Protein AF-A0AAU5C5L7-F1 (afdb_monomer)

Secondary structure (DSSP, 8-state):
-EEEEETTEEEEEEES--TTSS-EEEE---SS-----------S-------HHHHHHHHHHHHHHHHHSPEEHHHHHHHHHHHH-TT--HHHHHHHHHHHHHHHHHTT-EEEEE-S-SSS-EEE-S--HHHHHHHHHHHHHHHTSPPPTTSS-EEE--

Solvent-accessible surface area (backbone atoms only — not comparable to full-atom values): 9572 Å² total; per-residue (Å²): 123,48,76,81,37,86,77,73,66,31,44,42,37,82,35,85,70,46,100,88,77,43,72,42,77,48,69,58,84,66,91,87,69,88,76,79,81,77,76,75,76,77,68,92,62,94,66,81,80,60,55,64,69,61,50,51,53,51,50,57,49,51,54,52,43,21,69,76,44,80,40,36,33,45,58,55,44,45,53,40,46,69,60,64,44,88,87,64,50,69,67,58,46,52,52,49,44,52,48,53,53,50,53,36,39,76,72,56,35,39,54,21,45,77,47,95,40,88,90,53,42,63,47,65,52,100,56,56,70,70,58,45,50,50,50,51,55,50,52,39,59,72,67,73,45,83,54,48,57,74,71,83,46,34,32,28,46,128

Structure (mmCIF, N/CA/C/O backbone):
data_AF-A0AAU5C5L7-F1
#
_entry.id   AF-A0AAU5C5L7-F1
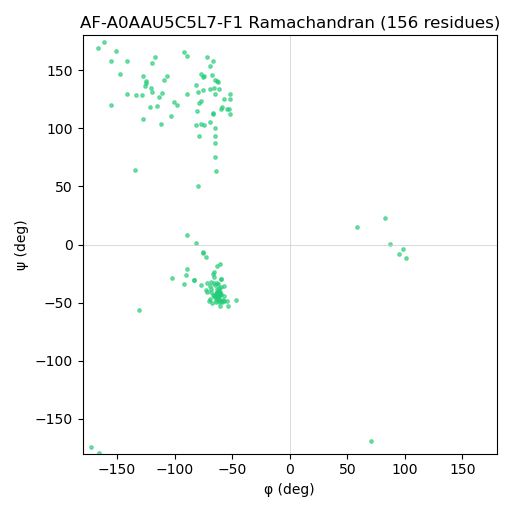#
loop_
_atom_site.group_PDB
_atom_site.id
_atom_site.type_symbol
_atom_site.label_atom_id
_atom_site.label_alt_id
_atom_site.label_comp_id
_atom_site.label_asym_id
_atom_site.label_entity_id
_atom_site.label_seq_id
_atom_site.pdbx_PDB_ins_code
_atom_site.Cartn_x
_atom_site.Cartn_y
_atom_site.Cartn_z
_atom_site.occupancy
_atom_site.B_iso_or_equiv
_atom_site.auth_seq_id
_atom_site.auth_comp_id
_atom_site.auth_asym_id
_atom_site.auth_atom_id
_atom_site.pdbx_PDB_model_num
ATOM 1 N N . MET A 1 1 ? -8.650 -16.675 33.491 1.00 56.38 1 MET A N 1
ATOM 2 C CA . MET A 1 1 ? -9.472 -16.291 34.657 1.00 56.38 1 MET A CA 1
ATOM 3 C C . MET A 1 1 ? -8.511 -16.004 35.789 1.00 56.38 1 MET A C 1
ATOM 5 O O . MET A 1 1 ? -7.666 -16.851 36.050 1.00 56.38 1 MET A O 1
ATOM 9 N N . TRP A 1 2 ? -8.595 -14.821 36.389 1.00 61.31 2 TRP A N 1
ATOM 10 C CA . TRP A 1 2 ? -7.741 -14.438 37.515 1.00 61.31 2 TRP A CA 1
ATOM 11 C C . TRP A 1 2 ? -8.567 -14.388 38.799 1.00 61.31 2 TRP A C 1
ATOM 13 O O . TRP A 1 2 ? -9.721 -13.953 38.770 1.00 61.31 2 TRP A O 1
ATOM 23 N N . GLN A 1 3 ? -7.979 -14.839 39.905 1.00 58.84 3 GLN A N 1
ATOM 24 C CA . GLN A 1 3 ? -8.556 -14.758 41.246 1.00 58.84 3 GLN A CA 1
ATOM 25 C C . GLN A 1 3 ? -7.902 -13.582 41.973 1.00 58.84 3 GLN A C 1
ATOM 27 O O . GLN A 1 3 ? -6.678 -13.510 42.033 1.00 58.84 3 GLN A O 1
ATOM 32 N N . LEU A 1 4 ? -8.715 -12.632 42.440 1.00 62.50 4 LEU A N 1
ATOM 33 C CA . LEU A 1 4 ? -8.229 -11.402 43.084 1.00 62.50 4 LEU A CA 1
ATOM 34 C C . LEU A 1 4 ? -8.340 -11.435 44.609 1.00 62.50 4 LEU A C 1
ATOM 36 O O . LEU A 1 4 ? -7.572 -10.760 45.284 1.00 62.50 4 LEU A O 1
ATOM 40 N N . SER A 1 5 ? -9.307 -12.180 45.140 1.00 53.81 5 SER A N 1
ATOM 41 C CA . SER A 1 5 ? -9.500 -12.358 46.577 1.00 53.81 5 SER A CA 1
ATOM 42 C C . SER A 1 5 ? -10.052 -13.749 46.851 1.00 53.81 5 SER A C 1
ATOM 44 O O . SER A 1 5 ? -10.834 -14.279 46.052 1.00 53.81 5 SER A O 1
ATOM 46 N N . ASP A 1 6 ? -9.654 -14.301 47.991 1.00 60.88 6 ASP A N 1
ATOM 47 C CA . ASP A 1 6 ? -10.145 -15.573 48.511 1.00 60.88 6 ASP A CA 1
ATOM 48 C C . ASP A 1 6 ? -11.386 -15.385 49.402 1.00 60.88 6 ASP A C 1
ATOM 50 O O . ASP A 1 6 ? -12.171 -16.324 49.528 1.00 60.88 6 ASP A O 1
ATOM 54 N N . ASP A 1 7 ? -11.614 -14.175 49.939 1.00 55.34 7 ASP A N 1
ATOM 55 C CA . ASP A 1 7 ? -12.803 -13.814 50.725 1.00 55.34 7 ASP A CA 1
ATOM 56 C C . ASP A 1 7 ? -13.106 -12.287 50.686 1.00 55.34 7 ASP A C 1
ATOM 58 O O . ASP A 1 7 ? -12.244 -11.487 51.061 1.00 55.34 7 ASP A O 1
ATOM 62 N N . PRO A 1 8 ? -14.285 -11.836 50.207 1.00 60.03 8 PRO A N 1
ATOM 63 C CA . PRO A 1 8 ? -15.238 -12.624 49.440 1.00 60.03 8 PRO A CA 1
ATOM 64 C C . PRO A 1 8 ? -14.613 -13.017 48.096 1.00 60.03 8 PRO A C 1
ATOM 66 O O . PRO A 1 8 ? -13.872 -12.246 47.476 1.00 60.03 8 PRO A O 1
ATOM 69 N N . LYS A 1 9 ? -14.886 -14.245 47.649 1.00 62.28 9 LYS A N 1
ATOM 70 C CA . LYS A 1 9 ? -14.257 -14.803 46.449 1.00 62.28 9 LYS A CA 1
ATOM 71 C C . LYS A 1 9 ? -14.559 -13.939 45.225 1.00 62.28 9 LYS A C 1
ATOM 73 O O . LYS A 1 9 ? -15.702 -13.858 44.782 1.00 62.28 9 LYS A O 1
ATOM 78 N N . ALA A 1 10 ? -13.514 -13.365 44.636 1.00 64.25 10 ALA A N 1
ATOM 79 C CA . ALA A 1 10 ? -13.627 -12.478 43.485 1.00 64.25 10 ALA A CA 1
ATOM 80 C C . ALA A 1 10 ? -12.862 -13.034 42.281 1.00 64.25 10 ALA A C 1
ATOM 82 O O . ALA A 1 10 ? -11.686 -13.401 42.377 1.00 64.25 10 ALA A O 1
ATOM 83 N N . THR A 1 11 ? -13.525 -13.063 41.124 1.00 62.59 11 THR A N 1
ATOM 84 C CA . THR A 1 11 ? -12.933 -13.522 39.860 1.00 62.59 11 THR A CA 1
ATOM 85 C C . THR A 1 11 ? -13.064 -12.461 38.782 1.00 62.59 11 THR A C 1
ATOM 87 O O . THR A 1 11 ? -14.098 -11.802 38.669 1.00 62.59 11 THR A O 1
ATOM 90 N N . VAL A 1 12 ? -12.010 -12.325 37.976 1.00 65.88 12 VAL A N 1
ATOM 91 C CA . VAL A 1 12 ? -11.978 -11.453 36.801 1.00 65.88 12 VAL A CA 1
ATOM 92 C C . VAL A 1 12 ? -11.864 -12.302 35.549 1.00 65.88 12 VAL A C 1
ATOM 94 O O . VAL A 1 12 ? -10.959 -13.140 35.413 1.00 65.88 12 VAL A O 1
ATOM 97 N N . THR A 1 13 ? -12.782 -12.061 34.616 1.00 63.12 13 THR A N 1
ATOM 98 C CA . THR A 1 13 ? -12.757 -12.689 33.296 1.00 63.12 13 THR A CA 1
ATOM 99 C C . THR A 1 13 ? -12.684 -11.619 32.223 1.00 63.12 13 THR A C 1
ATOM 101 O O . THR A 1 13 ? -13.587 -10.802 32.080 1.00 63.12 13 THR A O 1
ATOM 104 N N . TYR A 1 14 ? -11.606 -11.652 31.445 1.00 64.50 14 TYR A N 1
ATOM 105 C CA . TYR A 1 14 ? -11.535 -10.938 30.181 1.00 64.50 14 TYR A CA 1
ATOM 106 C C . TYR A 1 14 ? -12.276 -11.737 29.107 1.00 64.50 14 TYR A C 1
ATOM 108 O O . TYR A 1 14 ? -12.033 -12.940 28.959 1.00 64.50 14 TYR A O 1
ATOM 116 N N . ARG A 1 15 ? -13.152 -11.076 28.349 1.00 61.59 15 ARG A N 1
ATOM 117 C CA . ARG A 1 15 ? -13.805 -11.651 27.169 1.00 61.59 15 ARG A CA 1
ATOM 118 C C . ARG A 1 15 ? -13.634 -10.709 25.986 1.00 61.59 15 ARG A C 1
ATOM 120 O O . ARG A 1 15 ? -13.965 -9.527 26.071 1.00 61.59 15 ARG A O 1
ATOM 127 N N . SER A 1 16 ? -13.158 -11.257 24.871 1.00 52.03 16 SER A N 1
ATOM 128 C CA . SER A 1 16 ? -13.003 -10.545 23.596 1.00 52.03 16 SER A CA 1
ATOM 129 C C . SER A 1 16 ? -14.329 -10.325 22.858 1.00 52.03 16 SER A C 1
ATOM 131 O O . SER A 1 16 ? -14.358 -9.619 21.856 1.00 52.03 16 SER A O 1
ATOM 133 N N . PHE A 1 17 ? -15.432 -10.904 23.344 1.00 47.59 17 PHE A N 1
ATOM 134 C CA . PHE A 1 17 ? -16.756 -10.774 22.744 1.00 47.59 17 PHE A CA 1
ATOM 135 C C . PHE A 1 17 ? -17.843 -10.652 23.820 1.00 47.59 17 PHE A C 1
ATOM 137 O O . PHE A 1 17 ? -17.924 -11.483 24.729 1.00 47.59 17 PHE A O 1
ATOM 144 N N . SER A 1 18 ? -18.702 -9.637 23.698 1.00 57.44 18 SER A N 1
ATOM 145 C CA . SER A 1 18 ? -19.902 -9.458 24.520 1.00 57.44 18 SER A CA 1
ATOM 146 C C . SER A 1 18 ? -21.067 -8.921 23.682 1.00 57.44 18 SER A C 1
ATOM 148 O O . SER A 1 18 ? -20.870 -8.303 22.635 1.00 57.44 18 SER A O 1
ATOM 150 N N . LYS A 1 19 ? -22.305 -9.129 24.157 1.00 51.06 19 LYS A N 1
ATOM 151 C CA . LYS A 1 19 ? -23.523 -8.622 23.494 1.00 51.06 19 LYS A CA 1
ATOM 152 C C . LYS A 1 19 ? -23.566 -7.089 23.376 1.00 51.06 19 LYS A C 1
ATOM 154 O O . LYS A 1 19 ? -24.352 -6.588 22.584 1.00 51.06 19 LYS A O 1
ATOM 159 N N . SER A 1 20 ? -22.743 -6.354 24.131 1.00 56.19 20 SER A N 1
ATOM 160 C CA . SER A 1 20 ? -22.639 -4.890 24.059 1.00 56.19 20 SER A CA 1
ATOM 161 C C . SER A 1 20 ? -21.606 -4.391 23.039 1.00 56.19 20 SER A C 1
ATOM 163 O O . SER A 1 20 ? -21.333 -3.196 23.006 1.00 56.19 20 SER A O 1
ATOM 165 N N . GLY A 1 21 ? -21.038 -5.273 22.206 1.00 41.75 21 GLY A N 1
ATOM 166 C CA . GLY A 1 21 ? -20.257 -4.873 21.030 1.00 41.75 21 GLY A CA 1
ATOM 167 C C . GLY A 1 21 ? -18.795 -4.511 21.299 1.00 41.75 21 GLY A C 1
ATOM 168 O O . GLY A 1 21 ? -18.198 -3.795 20.503 1.00 41.75 21 GLY A O 1
ATOM 169 N N . GLY A 1 22 ? -18.197 -4.9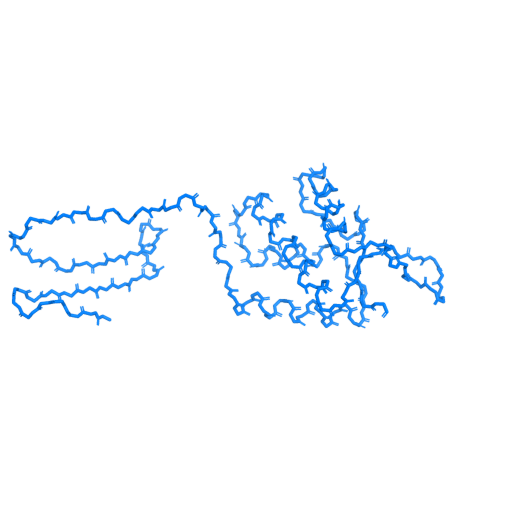98 22.390 1.00 55.50 22 GLY A N 1
ATOM 170 C CA . GLY A 1 22 ? -16.786 -4.740 22.669 1.00 55.50 22 GLY A CA 1
ATOM 171 C C . GLY A 1 22 ? -16.185 -5.625 23.755 1.00 55.50 22 GLY A C 1
ATOM 172 O O . GLY A 1 22 ? -16.883 -6.327 24.491 1.00 55.50 22 GLY A O 1
ATOM 173 N N . THR A 1 23 ? -14.861 -5.568 23.855 1.00 52.91 23 THR A N 1
ATOM 174 C CA . THR A 1 23 ? -14.082 -6.217 24.910 1.00 52.91 23 THR A CA 1
ATOM 175 C C . THR A 1 23 ? -14.627 -5.852 26.287 1.00 52.91 23 THR A C 1
ATOM 177 O O . THR A 1 23 ? -14.750 -4.674 26.619 1.00 52.91 23 THR A O 1
ATOM 180 N N . THR A 1 24 ? -14.951 -6.862 27.094 1.00 59.53 24 THR A N 1
ATOM 181 C CA . THR A 1 24 ? -15.562 -6.667 28.415 1.00 59.53 24 THR A CA 1
ATOM 182 C C . THR A 1 24 ? -14.734 -7.368 29.488 1.00 59.53 24 THR A C 1
ATOM 184 O O . THR A 1 24 ? -14.236 -8.479 29.286 1.00 59.53 24 THR A O 1
ATOM 187 N N . ILE A 1 25 ? -14.575 -6.700 30.631 1.00 63.78 25 ILE A N 1
ATOM 188 C CA . ILE A 1 25 ? -14.037 -7.290 31.855 1.00 63.78 25 ILE A CA 1
ATOM 18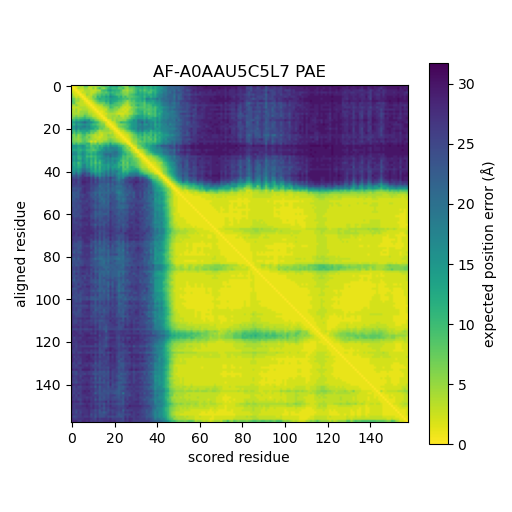9 C C . ILE A 1 25 ? -15.225 -7.546 32.778 1.00 63.78 25 ILE A C 1
ATOM 191 O O . ILE A 1 25 ? -15.835 -6.603 33.279 1.00 63.78 25 ILE A O 1
ATOM 195 N N . ASP A 1 26 ? -15.546 -8.820 32.982 1.00 63.22 26 ASP A N 1
ATOM 196 C CA . ASP A 1 26 ? -16.600 -9.247 33.897 1.00 63.22 26 ASP A CA 1
ATOM 197 C C . ASP A 1 26 ? -16.009 -9.455 35.298 1.00 63.22 26 ASP A C 1
ATOM 199 O O . ASP A 1 26 ? -15.016 -10.176 35.467 1.00 63.22 26 ASP A O 1
ATOM 203 N N . TYR A 1 27 ? -16.647 -8.845 36.297 1.00 64.62 27 TYR A N 1
ATOM 204 C CA . TYR A 1 27 ? -16.377 -9.056 37.717 1.00 64.62 27 TYR A CA 1
ATOM 205 C C . TYR A 1 27 ? -17.613 -9.688 38.355 1.00 64.62 27 TYR A C 1
ATOM 207 O O . TYR A 1 27 ? -18.698 -9.107 38.318 1.00 64.62 27 TYR A O 1
ATOM 215 N N . ASN A 1 28 ? -17.467 -10.891 38.910 1.00 61.97 28 ASN A N 1
ATOM 216 C CA . ASN A 1 28 ? -18.583 -11.565 39.569 1.00 61.97 28 ASN A CA 1
ATOM 217 C C . ASN A 1 28 ? -18.822 -10.952 40.954 1.00 61.97 28 ASN A C 1
ATOM 219 O O . ASN A 1 28 ? -17.907 -10.897 41.774 1.00 61.97 28 ASN A O 1
ATOM 223 N N . GLY A 1 29 ? -20.056 -10.480 41.153 1.00 53.62 29 GLY A N 1
ATOM 224 C CA . GLY A 1 29 ? -20.509 -9.676 42.280 1.00 53.62 29 GLY A CA 1
ATOM 225 C C . GLY A 1 29 ? -20.191 -10.260 43.650 1.00 53.62 29 GLY A C 1
ATOM 226 O O . GLY A 1 29 ? -20.521 -11.401 43.963 1.00 53.62 29 GLY A O 1
ATOM 227 N N . VAL A 1 30 ? -19.597 -9.406 44.471 1.00 52.81 30 VAL A N 1
ATOM 228 C CA . VAL A 1 30 ? -19.550 -9.537 45.921 1.00 52.81 30 VAL A CA 1
ATOM 229 C C . VAL A 1 30 ? -20.434 -8.422 46.478 1.00 52.81 30 VAL A C 1
ATOM 231 O O . VAL A 1 30 ? -20.339 -7.284 46.021 1.00 52.81 30 VAL A O 1
ATOM 234 N N . ASP A 1 31 ? -21.351 -8.756 47.384 1.00 52.78 31 ASP A N 1
ATOM 235 C CA . ASP A 1 31 ? -22.234 -7.774 48.021 1.00 52.78 31 ASP A CA 1
ATOM 236 C C . ASP A 1 31 ? -21.416 -6.878 48.965 1.00 52.78 31 ASP A C 1
ATOM 238 O O . ASP A 1 31 ? -20.613 -7.372 49.757 1.00 52.78 31 ASP A O 1
ATOM 242 N N . GLY A 1 32 ? -21.622 -5.559 48.899 1.00 58.19 32 GLY A N 1
ATOM 243 C CA . GLY A 1 32 ? -21.112 -4.613 49.900 1.00 58.19 32 GLY A CA 1
ATOM 244 C C . GLY A 1 32 ? -19.843 -3.780 49.623 1.00 58.19 32 GLY A C 1
ATOM 245 O O . GLY A 1 32 ? -19.638 -2.840 50.392 1.00 58.19 32 GLY A O 1
ATOM 246 N N . PRO A 1 33 ? -18.992 -3.997 48.598 1.00 56.91 33 PRO A N 1
ATOM 247 C CA . PRO A 1 33 ? -17.905 -3.062 48.329 1.00 56.91 33 PRO A CA 1
ATOM 248 C C . PRO A 1 33 ? -18.388 -1.844 47.538 1.00 56.91 33 PRO A C 1
ATOM 250 O O . PRO A 1 33 ? -19.112 -1.966 46.548 1.00 56.91 33 PRO A O 1
ATOM 253 N N . ASP A 1 34 ? -17.919 -0.664 47.947 1.00 51.00 34 ASP A N 1
ATOM 254 C CA . ASP A 1 34 ? -18.055 0.581 47.192 1.00 51.00 34 ASP A CA 1
ATOM 255 C C . ASP A 1 34 ? -17.256 0.461 45.882 1.00 51.00 34 ASP A C 1
ATOM 257 O O . ASP A 1 34 ? -16.031 0.626 45.830 1.00 51.00 34 ASP A O 1
ATOM 261 N N . MET A 1 35 ? -17.940 0.040 44.817 1.00 52.12 35 MET A N 1
ATOM 262 C CA . MET A 1 35 ? -17.311 -0.215 43.529 1.00 52.12 35 MET A CA 1
ATOM 263 C C . 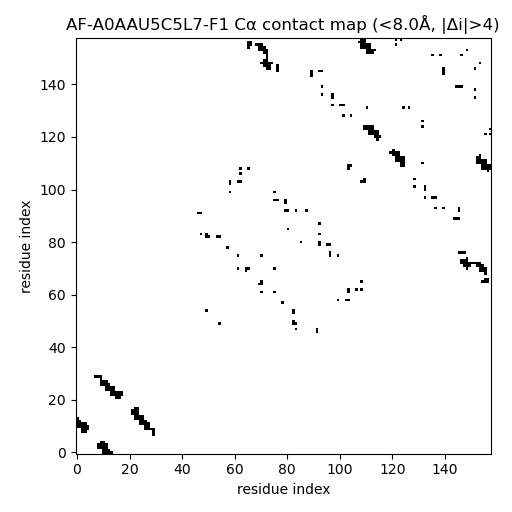MET A 1 35 ? -16.979 1.106 42.843 1.00 52.12 35 MET A C 1
ATOM 265 O O . MET A 1 35 ? -17.819 1.730 42.190 1.00 52.12 35 MET A O 1
ATOM 269 N N . LYS A 1 36 ? -15.702 1.488 42.876 1.00 44.34 36 LYS A N 1
ATOM 270 C CA . LYS A 1 36 ? -15.206 2.523 41.972 1.00 44.34 36 LYS A CA 1
ATOM 271 C C . LYS A 1 36 ? -15.203 1.970 40.550 1.00 44.34 36 LYS A C 1
ATOM 273 O O . LYS A 1 36 ? -14.344 1.174 40.175 1.00 44.34 36 LYS A O 1
ATOM 278 N N . ARG A 1 37 ? -16.165 2.409 39.737 1.00 48.31 37 ARG A N 1
ATOM 279 C CA . ARG A 1 37 ? -16.175 2.140 38.297 1.00 48.31 37 ARG A CA 1
ATOM 280 C C . ARG A 1 37 ? -14.971 2.839 37.672 1.00 48.31 37 ARG A C 1
ATOM 282 O O . ARG A 1 37 ? -14.988 4.047 37.447 1.00 48.31 37 ARG A O 1
ATOM 289 N N . ILE A 1 38 ? -13.909 2.084 37.418 1.00 47.66 38 ILE A N 1
ATOM 290 C CA . ILE A 1 38 ? -12.773 2.579 36.648 1.00 47.66 38 ILE A CA 1
ATOM 291 C C . ILE A 1 38 ? -13.207 2.546 35.188 1.00 47.66 38 ILE A C 1
ATOM 293 O O . ILE A 1 38 ? -13.313 1.485 34.576 1.00 47.66 38 ILE A O 1
ATOM 297 N N . HIS A 1 39 ? -13.523 3.717 34.643 1.00 41.34 39 HIS A N 1
ATOM 298 C CA . HIS A 1 39 ? -13.655 3.867 33.205 1.00 41.34 39 HIS A CA 1
ATOM 299 C C . HIS A 1 39 ? -12.258 3.661 32.624 1.00 41.34 39 HIS A C 1
ATOM 301 O O . HIS A 1 39 ? -11.365 4.459 32.901 1.00 41.34 39 HIS A O 1
ATOM 307 N N . ILE A 1 40 ? -12.045 2.577 31.877 1.00 47.09 40 ILE A N 1
ATOM 308 C CA . ILE A 1 40 ? -10.868 2.508 31.015 1.00 47.09 40 ILE A CA 1
ATOM 309 C C . ILE A 1 40 ? -11.118 3.584 29.964 1.00 47.09 40 ILE A C 1
ATOM 311 O O . ILE A 1 40 ? -12.095 3.439 29.225 1.00 47.09 40 ILE A O 1
ATOM 315 N N . PRO A 1 41 ? -10.333 4.680 29.925 1.00 41.91 41 PRO A N 1
ATOM 316 C CA . PRO A 1 41 ? -10.467 5.629 28.843 1.00 41.91 41 PRO A CA 1
ATOM 317 C C . PRO A 1 41 ? -10.310 4.831 27.557 1.00 41.91 41 PRO A C 1
ATOM 319 O O . PRO A 1 41 ? -9.262 4.231 27.307 1.00 41.91 41 PRO A O 1
ATOM 322 N N . GLN A 1 42 ? -11.375 4.792 26.758 1.00 45.16 42 GLN A N 1
ATOM 323 C CA . GLN A 1 42 ? -11.213 4.535 25.342 1.00 45.16 42 GLN A CA 1
ATOM 324 C C . GLN A 1 42 ? -10.427 5.739 24.845 1.00 45.16 42 GLN A C 1
ATOM 326 O O . GLN A 1 42 ? -10.997 6.785 24.543 1.00 45.16 42 GLN A O 1
ATOM 331 N N . HIS A 1 43 ? -9.098 5.650 24.922 1.00 40.91 43 HIS A N 1
ATOM 332 C CA . HIS A 1 43 ? -8.238 6.625 24.286 1.00 40.91 43 HIS A CA 1
ATOM 333 C C . HIS A 1 43 ? -8.695 6.674 22.836 1.00 40.91 43 HIS A C 1
ATOM 335 O O . HIS A 1 43 ? -8.709 5.650 22.156 1.00 40.91 43 HIS A O 1
ATOM 341 N N . GLY A 1 44 ? -9.186 7.849 22.446 1.00 39.97 44 GLY A N 1
ATOM 342 C CA . GLY A 1 44 ? -9.764 8.139 21.148 1.00 39.97 44 GLY A CA 1
ATOM 343 C C . GLY A 1 44 ? -8.732 8.016 20.041 1.00 39.97 44 GLY A C 1
ATOM 344 O O . GLY A 1 44 ? -8.280 9.010 19.491 1.00 39.97 44 GLY A O 1
ATOM 345 N N . GLU A 1 45 ? -8.409 6.781 19.698 1.00 42.25 45 GLU A N 1
ATOM 346 C CA . GLU A 1 45 ? -7.953 6.379 18.389 1.00 42.25 45 GLU A CA 1
ATOM 347 C C . GLU A 1 45 ? -8.870 5.225 17.996 1.00 42.25 45 GLU A C 1
ATOM 349 O O . GLU A 1 45 ? -8.780 4.128 18.546 1.00 42.25 45 GLU A O 1
ATOM 354 N N . ASN A 1 46 ? -9.769 5.468 17.043 1.00 44.19 46 ASN A N 1
ATOM 355 C CA . ASN A 1 46 ? -10.411 4.418 16.254 1.00 44.19 46 ASN A CA 1
ATOM 356 C C . ASN A 1 46 ? -9.312 3.708 15.430 1.00 44.19 46 ASN A C 1
ATOM 358 O O . ASN A 1 46 ? -9.244 3.807 14.210 1.00 44.19 46 ASN A O 1
ATOM 362 N N . ARG A 1 47 ? -8.348 3.063 16.092 1.00 50.88 47 ARG A N 1
ATOM 363 C CA . ARG A 1 47 ? -7.371 2.218 15.421 1.00 50.88 47 ARG A CA 1
ATOM 364 C C . ARG A 1 47 ? -8.052 0.893 15.201 1.00 50.88 47 ARG A C 1
ATOM 366 O O . ARG A 1 47 ? -8.173 0.093 16.127 1.00 50.88 47 ARG A O 1
ATOM 373 N N . VAL A 1 48 ? -8.475 0.659 13.963 1.00 59.84 48 VAL A N 1
ATOM 374 C CA . VAL A 1 48 ? -8.770 -0.695 13.507 1.00 59.84 48 VAL A CA 1
ATOM 375 C C . VAL A 1 48 ? -7.548 -1.553 13.828 1.00 59.84 48 VAL A C 1
ATOM 377 O O . VAL A 1 48 ? -6.453 -1.342 13.300 1.00 59.84 48 VAL A O 1
ATOM 380 N N . VAL A 1 49 ? -7.716 -2.489 14.761 1.00 66.62 49 VAL A N 1
ATOM 381 C CA . VAL A 1 49 ? -6.667 -3.441 15.115 1.00 66.62 49 VAL A CA 1
ATOM 382 C C . VAL A 1 49 ? -6.668 -4.509 14.035 1.00 66.62 49 VAL A C 1
ATOM 384 O O . VAL A 1 49 ? -7.434 -5.468 14.089 1.00 66.62 49 VAL A O 1
ATOM 387 N N . VAL A 1 50 ? -5.823 -4.318 13.024 1.00 83.31 50 VAL A N 1
ATOM 388 C CA . VAL A 1 50 ? -5.599 -5.334 11.994 1.00 83.31 50 VAL A CA 1
ATOM 389 C C . VAL A 1 50 ? -4.953 -6.553 12.652 1.00 83.31 50 VAL A C 1
ATOM 391 O O . VAL A 1 50 ? -3.955 -6.425 13.372 1.00 83.31 50 VAL A O 1
ATOM 394 N N . ASN A 1 51 ? -5.513 -7.737 12.401 1.00 90.50 51 ASN A N 1
ATOM 395 C CA . ASN A 1 51 ? -4.914 -8.997 12.829 1.00 90.50 51 ASN A CA 1
ATOM 396 C C . ASN A 1 51 ? -3.507 -9.119 12.216 1.00 90.50 51 ASN A C 1
ATOM 398 O O . ASN A 1 51 ? -3.361 -9.124 10.997 1.00 90.50 51 ASN A O 1
ATOM 4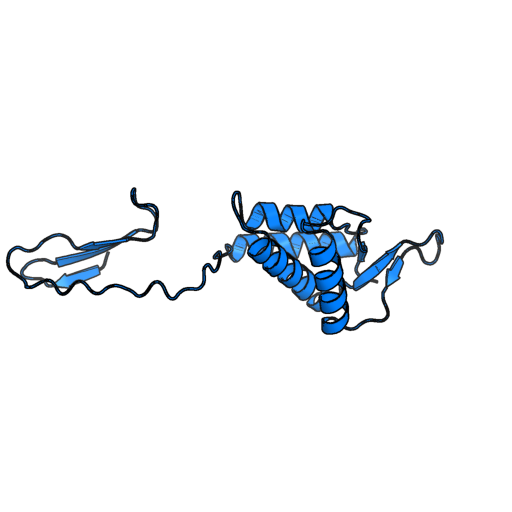02 N N . GLN A 1 52 ? -2.474 -9.198 13.061 1.00 91.06 52 GLN A N 1
ATOM 403 C CA . GLN A 1 52 ? -1.081 -9.169 12.606 1.00 91.06 52 GLN A CA 1
ATOM 404 C C . GLN A 1 52 ? -0.673 -10.421 11.822 1.00 91.06 52 GLN A C 1
ATOM 406 O O . GLN A 1 52 ? 0.131 -10.310 10.901 1.00 91.06 52 GLN A O 1
ATOM 411 N N . ASP A 1 53 ? -1.233 -11.591 12.136 1.00 93.88 53 ASP A N 1
ATOM 412 C CA . ASP A 1 53 ? -0.934 -12.816 11.388 1.00 93.88 53 ASP A CA 1
ATOM 413 C C . ASP A 1 53 ? -1.581 -12.782 10.001 1.00 93.88 53 ASP A C 1
ATOM 415 O O . ASP A 1 53 ? -0.932 -13.123 9.013 1.00 93.88 53 ASP A O 1
ATOM 419 N N . ALA A 1 54 ? -2.826 -12.297 9.916 1.00 92.88 54 ALA A N 1
ATOM 420 C CA . ALA A 1 54 ? -3.493 -12.073 8.634 1.00 92.88 54 ALA A CA 1
ATOM 421 C C . ALA A 1 54 ? -2.738 -11.029 7.801 1.00 92.88 54 ALA A C 1
ATOM 423 O O . ALA A 1 54 ? -2.456 -11.263 6.632 1.00 92.88 54 ALA A O 1
ATOM 424 N N . TYR A 1 55 ? -2.330 -9.918 8.422 1.00 96.44 55 TYR A N 1
ATOM 425 C CA . TYR A 1 55 ? -1.533 -8.882 7.769 1.00 96.44 55 TYR A CA 1
ATOM 426 C C . TYR A 1 55 ? -0.222 -9.428 7.200 1.00 96.44 55 TYR A C 1
ATOM 428 O O . TYR A 1 55 ? 0.095 -9.177 6.042 1.00 96.44 55 TYR A O 1
ATOM 436 N N . ARG A 1 56 ? 0.532 -10.195 7.999 1.00 96.50 56 ARG A N 1
ATOM 437 C CA . ARG A 1 56 ? 1.794 -10.795 7.554 1.00 96.50 56 ARG A CA 1
ATOM 438 C C . ARG A 1 56 ? 1.570 -11.748 6.381 1.00 96.50 56 ARG A C 1
ATOM 440 O O . ARG A 1 56 ? 2.310 -11.672 5.410 1.00 96.50 56 ARG A O 1
ATOM 447 N N . SER A 1 57 ? 0.539 -12.592 6.447 1.00 97.00 57 SER A N 1
ATOM 448 C CA . SER A 1 57 ? 0.198 -13.514 5.357 1.00 97.00 57 SER A CA 1
ATOM 449 C C . SER A 1 57 ? -0.173 -12.778 4.065 1.00 97.00 57 SER A C 1
ATOM 451 O O . SER A 1 57 ? 0.238 -13.200 2.986 1.00 97.00 57 SER A O 1
ATOM 453 N N . GLU A 1 58 ? -0.937 -11.688 4.162 1.00 97.69 58 GLU A N 1
ATOM 454 C CA . GLU A 1 58 ? -1.287 -10.846 3.010 1.00 97.69 58 GLU A CA 1
ATOM 455 C C . GLU A 1 58 ? -0.047 -10.166 2.424 1.00 97.69 58 GLU A C 1
ATOM 457 O O . GLU A 1 58 ? 0.164 -10.205 1.215 1.00 97.69 58 GLU A O 1
ATOM 462 N N . LEU A 1 59 ? 0.825 -9.608 3.268 1.00 98.00 59 LEU A N 1
ATOM 463 C CA . LEU A 1 59 ? 2.066 -8.986 2.811 1.00 98.00 59 LEU A CA 1
ATOM 464 C C . LEU A 1 59 ? 2.993 -10.006 2.130 1.00 98.00 59 LEU A C 1
ATOM 466 O O . LEU A 1 59 ? 3.525 -9.728 1.062 1.00 98.00 59 LEU A O 1
ATOM 470 N N . GLU A 1 60 ? 3.146 -11.208 2.690 1.00 97.88 60 GLU A N 1
ATOM 471 C CA . GLU A 1 60 ? 3.920 -12.297 2.077 1.00 97.88 60 GLU A CA 1
ATOM 472 C C . GLU A 1 60 ? 3.337 -12.761 0.735 1.00 97.88 60 GLU A C 1
ATOM 474 O O . GLU A 1 60 ? 4.076 -13.189 -0.155 1.00 97.88 60 GLU A O 1
ATOM 479 N N . TYR A 1 61 ? 2.012 -12.729 0.585 1.00 97.81 61 TYR A N 1
ATOM 480 C CA . TYR A 1 61 ? 1.353 -13.005 -0.687 1.00 97.81 61 TYR A CA 1
ATOM 481 C C . TYR A 1 61 ? 1.654 -11.910 -1.716 1.00 97.81 61 TYR A C 1
ATOM 483 O O . TYR A 1 61 ? 2.118 -12.227 -2.811 1.00 97.81 61 TYR A O 1
ATOM 491 N N . LEU A 1 62 ? 1.462 -10.641 -1.351 1.00 98.25 62 LEU A N 1
ATOM 492 C CA . LEU A 1 62 ? 1.695 -9.502 -2.240 1.00 98.25 62 LEU A CA 1
ATOM 493 C C . LEU A 1 62 ? 3.165 -9.393 -2.658 1.00 98.25 62 LEU A C 1
ATOM 495 O O . LEU A 1 62 ? 3.445 -9.201 -3.834 1.00 98.25 62 LEU A O 1
ATOM 499 N N . THR A 1 63 ? 4.116 -9.584 -1.741 1.00 97.69 63 THR A N 1
ATOM 500 C CA . THR A 1 63 ? 5.545 -9.572 -2.085 1.00 97.69 63 THR A CA 1
ATOM 501 C C . THR A 1 63 ? 5.881 -10.658 -3.104 1.00 97.69 63 THR A C 1
ATOM 503 O O . THR A 1 63 ? 6.596 -10.388 -4.063 1.00 97.69 63 THR A O 1
ATOM 506 N N . ARG A 1 64 ? 5.341 -11.877 -2.944 1.00 97.62 64 ARG A N 1
ATOM 507 C CA . ARG A 1 64 ? 5.541 -12.954 -3.929 1.00 97.62 64 ARG A CA 1
ATOM 508 C C . ARG A 1 64 ? 4.910 -12.623 -5.275 1.00 97.62 64 ARG A C 1
ATOM 510 O O . ARG A 1 64 ? 5.574 -12.798 -6.285 1.00 97.62 64 ARG A O 1
ATOM 517 N N . TYR A 1 65 ? 3.688 -12.088 -5.285 1.00 97.75 65 TYR A N 1
ATOM 518 C CA . TYR A 1 65 ? 3.050 -11.633 -6.522 1.00 97.75 65 TYR A CA 1
ATOM 519 C C . TYR A 1 65 ? 3.964 -10.628 -7.239 1.00 97.75 65 TYR A C 1
ATOM 521 O O . TYR A 1 65 ? 4.279 -10.836 -8.401 1.00 97.75 65 TYR A O 1
ATOM 529 N N . ALA A 1 66 ? 4.495 -9.621 -6.541 1.00 97.06 66 ALA A N 1
ATOM 530 C CA . ALA A 1 66 ? 5.322 -8.572 -7.147 1.00 97.06 66 ALA A CA 1
ATOM 531 C C . ALA A 1 66 ? 6.637 -9.078 -7.771 1.00 97.06 66 ALA A C 1
ATOM 533 O O . ALA A 1 66 ? 7.247 -8.351 -8.555 1.00 97.06 66 ALA A O 1
ATOM 534 N N . HIS A 1 67 ? 7.097 -10.275 -7.395 1.00 95.81 67 HIS A N 1
ATOM 535 C CA . HIS A 1 67 ? 8.230 -10.944 -8.035 1.00 95.81 67 HIS A CA 1
ATOM 536 C C . HIS A 1 67 ? 7.835 -11.701 -9.306 1.00 95.81 67 HIS A C 1
ATOM 538 O O . HIS A 1 67 ? 8.660 -11.835 -10.207 1.00 95.81 67 HIS A O 1
ATOM 544 N N . ASP A 1 68 ? 6.606 -12.212 -9.360 1.00 94.19 68 ASP A N 1
ATOM 545 C CA . ASP A 1 68 ? 6.127 -13.063 -10.447 1.00 94.19 68 ASP A CA 1
ATOM 546 C C . ASP A 1 68 ? 5.445 -12.252 -11.564 1.00 94.19 68 ASP A C 1
ATOM 548 O O . ASP A 1 68 ? 5.535 -12.631 -12.732 1.00 94.19 68 ASP A O 1
ATOM 552 N N . ASP A 1 69 ? 4.754 -11.156 -11.225 1.00 93.62 69 ASP A N 1
ATOM 553 C CA . ASP A 1 69 ? 3.934 -10.363 -12.151 1.00 93.62 69 ASP A CA 1
ATOM 554 C C . ASP A 1 69 ? 3.643 -8.942 -11.604 1.00 93.62 69 ASP A C 1
ATOM 556 O O . ASP A 1 69 ? 3.993 -8.594 -10.470 1.00 93.62 69 ASP A O 1
ATOM 560 N N . TRP A 1 70 ? 3.004 -8.090 -12.409 1.00 94.00 70 TRP A N 1
ATOM 561 C CA . TRP A 1 70 ? 2.611 -6.736 -12.021 1.00 94.00 70 TRP A CA 1
ATOM 562 C C . TRP A 1 70 ? 1.395 -6.740 -11.105 1.00 94.00 70 TRP A C 1
ATOM 564 O O . TRP A 1 70 ? 0.349 -7.323 -11.401 1.00 94.00 70 TRP A O 1
ATOM 574 N N . ILE A 1 71 ? 1.488 -5.980 -10.021 1.00 97.31 71 ILE A N 1
ATOM 575 C CA . ILE A 1 71 ? 0.366 -5.754 -9.120 1.00 97.31 71 ILE A CA 1
ATOM 576 C C . ILE A 1 71 ? -0.290 -4.425 -9.474 1.00 97.31 71 ILE A C 1
ATOM 578 O O . ILE A 1 71 ? 0.326 -3.364 -9.379 1.00 97.31 71 ILE A O 1
ATOM 582 N N . GLY A 1 72 ? -1.568 -4.484 -9.836 1.00 96.50 72 GLY A N 1
ATOM 583 C CA . GLY A 1 72 ? -2.429 -3.308 -9.908 1.00 96.50 72 GLY A CA 1
ATOM 584 C C . GLY A 1 72 ? -3.129 -3.029 -8.576 1.00 96.50 72 GLY A C 1
ATOM 585 O O . GLY A 1 72 ? -3.246 -3.899 -7.706 1.00 96.50 72 GLY A O 1
ATOM 586 N N . PHE A 1 73 ? -3.640 -1.810 -8.411 1.00 96.88 73 PHE A N 1
ATOM 587 C CA . PHE A 1 73 ? -4.283 -1.389 -7.168 1.00 96.88 73 PHE A CA 1
ATOM 588 C C . PHE A 1 73 ? -5.499 -2.223 -6.759 1.00 96.88 73 PHE A C 1
ATOM 590 O O . PHE A 1 73 ? -5.689 -2.387 -5.559 1.00 96.88 73 PHE A O 1
ATOM 597 N N . SER A 1 74 ? -6.275 -2.820 -7.675 1.00 96.25 74 SER A N 1
ATOM 598 C CA . SER A 1 74 ? -7.426 -3.648 -7.270 1.00 96.25 74 SER A CA 1
ATOM 599 C C . SER A 1 74 ? -7.011 -4.835 -6.383 1.00 96.25 74 SER A C 1
ATOM 601 O O . SER A 1 74 ? -7.775 -5.239 -5.507 1.00 96.25 74 SER A O 1
ATOM 603 N N . VAL A 1 75 ? -5.789 -5.363 -6.544 1.00 97.50 75 VAL A N 1
ATOM 604 C CA . VAL A 1 75 ? -5.246 -6.431 -5.685 1.00 97.50 75 VAL A CA 1
ATOM 605 C C . VAL A 1 75 ? -4.941 -5.890 -4.285 1.00 97.50 75 VAL A C 1
ATOM 607 O O . VAL A 1 75 ? -5.396 -6.451 -3.289 1.00 97.50 75 VAL A O 1
ATOM 610 N N . VAL A 1 76 ? -4.238 -4.757 -4.199 1.00 97.50 76 VAL A N 1
ATOM 611 C CA . VAL A 1 76 ? -3.875 -4.127 -2.916 1.00 97.50 76 VAL A CA 1
ATOM 612 C C . VAL A 1 76 ? -5.123 -3.636 -2.172 1.00 97.50 76 VAL A C 1
ATOM 614 O O . VAL A 1 76 ? -5.279 -3.887 -0.976 1.00 97.50 76 VAL A O 1
ATOM 617 N N . SER A 1 77 ? -6.051 -2.989 -2.880 1.00 95.88 77 SER A N 1
ATOM 618 C CA . SER A 1 77 ? -7.358 -2.559 -2.374 1.00 95.88 77 SER A CA 1
ATOM 619 C C . SER A 1 77 ? -8.191 -3.752 -1.891 1.00 95.88 77 SER A C 1
ATOM 621 O O . SER A 1 77 ? -8.855 -3.664 -0.855 1.00 95.88 77 SER A O 1
ATOM 623 N N . GLY A 1 78 ? -8.099 -4.897 -2.577 1.00 95.88 78 GLY A N 1
ATOM 624 C CA . GLY A 1 78 ? -8.678 -6.167 -2.139 1.00 95.88 78 GLY A CA 1
ATOM 625 C C . GLY A 1 78 ? -8.129 -6.637 -0.788 1.00 95.88 78 GLY A C 1
ATOM 626 O O . GLY A 1 78 ? -8.916 -6.931 0.118 1.00 95.88 78 GLY A O 1
ATOM 627 N N . SER A 1 79 ? -6.804 -6.630 -0.605 1.00 96.94 79 SER A N 1
ATOM 628 C CA . SER A 1 79 ? -6.171 -6.958 0.684 1.00 96.94 79 SER A CA 1
ATOM 629 C C . SER A 1 79 ? -6.588 -5.983 1.792 1.00 96.94 79 SER A C 1
ATOM 631 O O . SER A 1 79 ? -6.907 -6.416 2.900 1.00 96.94 79 SER A O 1
ATOM 633 N N . VAL A 1 80 ? -6.683 -4.678 1.504 1.00 96.94 80 VAL A N 1
ATOM 634 C CA . VAL A 1 80 ? -7.203 -3.680 2.462 1.00 96.94 80 VAL A CA 1
ATOM 635 C C . VAL A 1 80 ? -8.630 -4.028 2.899 1.00 96.94 80 VAL A C 1
ATOM 637 O O . VAL A 1 80 ? -8.919 -4.051 4.099 1.00 96.94 80 VAL A O 1
ATOM 640 N N . GLY A 1 81 ? -9.514 -4.338 1.947 1.00 93.69 81 GLY A N 1
ATOM 641 C CA . GLY A 1 81 ? -10.898 -4.724 2.229 1.00 93.69 81 GLY A CA 1
ATOM 642 C C . GLY A 1 81 ? -11.010 -6.020 3.040 1.00 93.69 81 GLY A C 1
ATOM 643 O O . GLY A 1 81 ? -11.809 -6.091 3.977 1.00 93.69 81 GLY A O 1
ATOM 644 N N . SER A 1 82 ? -10.179 -7.018 2.726 1.00 93.94 82 SER A N 1
ATOM 645 C CA . SER A 1 82 ? -10.095 -8.290 3.458 1.00 93.94 82 SER A CA 1
ATOM 646 C C . SER A 1 82 ? -9.667 -8.085 4.917 1.00 93.94 82 SER A C 1
ATOM 648 O O . SER A 1 82 ? -10.271 -8.641 5.837 1.00 93.94 82 SER A O 1
ATOM 650 N N . LEU A 1 83 ? -8.666 -7.230 5.143 1.00 94.69 83 LEU A N 1
ATOM 651 C CA . LEU A 1 83 ? -8.062 -7.003 6.457 1.00 94.69 83 LEU A CA 1
ATOM 652 C C . LEU A 1 83 ? -8.899 -6.113 7.385 1.00 94.69 83 LEU A C 1
ATOM 654 O O . LEU A 1 83 ? -8.881 -6.324 8.600 1.00 94.69 83 LEU A O 1
ATOM 658 N N . LEU A 1 84 ? -9.602 -5.112 6.848 1.00 92.44 84 LEU A N 1
ATOM 659 C CA . LEU A 1 84 ? -10.425 -4.196 7.651 1.00 92.44 84 LEU A CA 1
ATOM 660 C C . LEU A 1 84 ? -11.870 -4.680 7.818 1.00 92.44 84 LEU A C 1
ATOM 662 O O . LEU A 1 84 ? -12.529 -4.327 8.797 1.00 92.44 84 LEU A O 1
ATOM 666 N N . GLY A 1 85 ? -12.372 -5.481 6.876 1.00 86.00 85 GLY A N 1
ATOM 667 C CA . GLY A 1 85 ? -13.772 -5.880 6.836 1.00 86.00 85 GLY A CA 1
ATOM 668 C C . GLY A 1 85 ? -14.718 -4.736 6.449 1.00 86.00 85 GLY A C 1
ATOM 669 O O . GLY A 1 85 ? -14.323 -3.670 5.974 1.00 86.00 85 GLY A O 1
ATOM 670 N N . ARG A 1 86 ? -16.025 -4.973 6.612 1.00 85.31 86 ARG A N 1
ATOM 671 C CA . ARG A 1 86 ? -17.066 -4.012 6.211 1.00 85.31 86 ARG A CA 1
ATOM 672 C C . ARG A 1 86 ? -17.142 -2.827 7.174 1.00 85.31 86 ARG A C 1
ATOM 674 O O . ARG A 1 86 ? -17.042 -3.002 8.382 1.00 85.31 86 ARG A O 1
ATOM 681 N N . GLY A 1 87 ? -17.444 -1.647 6.634 1.00 86.06 87 GLY A N 1
ATOM 682 C CA . GLY A 1 87 ? -17.734 -0.443 7.423 1.00 86.06 87 GLY A CA 1
ATOM 683 C C . GLY A 1 87 ? -16.511 0.392 7.804 1.00 86.06 87 GLY A C 1
ATOM 684 O O . GLY A 1 87 ? -16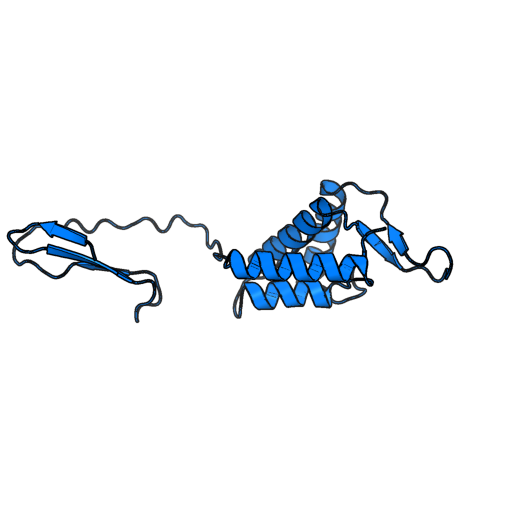.688 1.435 8.428 1.00 86.06 87 GLY A O 1
ATOM 685 N N . ALA A 1 88 ? -15.304 -0.018 7.405 1.00 90.25 88 ALA A N 1
ATOM 686 C CA . ALA A 1 88 ? -14.108 0.800 7.560 1.00 90.25 88 ALA A CA 1
ATOM 687 C C . ALA A 1 88 ? -14.242 2.114 6.782 1.00 90.25 88 ALA A C 1
ATOM 689 O O . ALA A 1 88 ? -14.639 2.125 5.612 1.00 90.25 88 ALA A O 1
ATOM 690 N N . SER A 1 89 ? -13.896 3.219 7.431 1.00 93.50 89 SER A N 1
ATOM 691 C CA . SER A 1 89 ? -13.875 4.549 6.835 1.00 93.50 89 SER A CA 1
ATOM 692 C C . SER A 1 89 ? -12.798 4.664 5.756 1.00 93.50 89 SER A C 1
ATOM 694 O O . SER A 1 89 ? -11.792 3.954 5.767 1.00 93.50 89 SER A O 1
ATOM 696 N N . PHE A 1 90 ? -12.962 5.631 4.853 1.00 93.75 90 PHE A N 1
ATOM 697 C CA . PHE A 1 90 ? -11.954 5.923 3.833 1.00 93.75 90 PHE A CA 1
ATOM 698 C C . PHE A 1 90 ? -10.575 6.249 4.435 1.00 93.75 90 PHE A C 1
ATOM 700 O O . PHE A 1 90 ? -9.557 5.844 3.888 1.00 93.75 90 PHE A O 1
ATOM 707 N N . GLN A 1 91 ? -10.515 6.928 5.588 1.00 93.50 91 GLN A N 1
ATOM 708 C CA . GLN A 1 91 ? -9.236 7.240 6.241 1.00 93.50 91 GLN A CA 1
ATOM 709 C C . GLN A 1 91 ? -8.534 5.992 6.792 1.00 93.50 91 GLN A C 1
ATOM 711 O O . GLN A 1 91 ? -7.311 5.885 6.685 1.00 93.50 91 GLN A O 1
ATOM 716 N N . GLU A 1 92 ? -9.284 5.035 7.345 1.00 94.38 92 GLU A N 1
ATOM 717 C CA . GLU A 1 92 ? -8.736 3.747 7.795 1.00 94.38 92 GLU A CA 1
ATOM 718 C C . GLU A 1 92 ? -8.232 2.924 6.604 1.00 94.38 92 GLU A C 1
ATOM 720 O O . GLU A 1 92 ? -7.122 2.392 6.649 1.00 94.38 92 GLU A O 1
ATOM 725 N N . GLN A 1 93 ? -9.004 2.892 5.514 1.00 96.44 93 GLN A N 1
ATOM 726 C CA . GLN A 1 93 ? -8.623 2.229 4.266 1.00 96.44 93 GLN A CA 1
ATOM 727 C C . GLN A 1 93 ? -7.355 2.839 3.660 1.00 96.44 93 GLN A C 1
ATOM 729 O O . GLN A 1 93 ? -6.410 2.111 3.371 1.00 96.44 93 GLN A O 1
ATOM 734 N N . LEU A 1 94 ? -7.294 4.169 3.532 1.00 96.94 94 LEU A N 1
ATOM 735 C CA . LEU A 1 94 ? -6.126 4.884 3.014 1.00 96.94 94 LEU A CA 1
ATOM 736 C C . LEU A 1 94 ? -4.889 4.646 3.886 1.00 96.94 94 LEU A C 1
ATOM 738 O O . LEU A 1 94 ? -3.797 4.420 3.372 1.00 96.94 94 LEU A O 1
ATOM 742 N N . THR A 1 95 ? -5.053 4.672 5.208 1.00 96.75 95 THR A N 1
ATOM 743 C CA . THR A 1 95 ? -3.946 4.436 6.141 1.00 96.75 95 THR A CA 1
ATOM 744 C C . THR A 1 95 ? -3.392 3.021 5.994 1.00 96.75 95 THR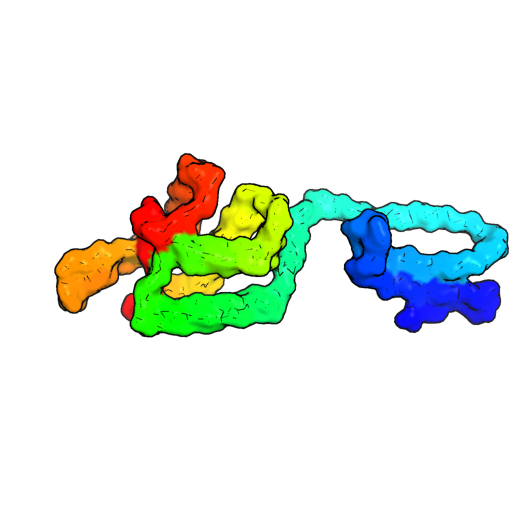 A C 1
ATOM 746 O O . THR A 1 95 ? -2.173 2.848 5.940 1.00 96.75 95 THR A O 1
ATOM 749 N N . LEU A 1 96 ? -4.260 2.008 5.895 1.00 97.44 96 LEU A N 1
ATOM 750 C CA . LEU A 1 96 ? -3.809 0.633 5.693 1.00 97.44 96 LEU A CA 1
ATOM 751 C C . LEU A 1 96 ? -3.199 0.428 4.302 1.00 97.44 96 LEU A C 1
ATOM 753 O O . LEU A 1 96 ? -2.161 -0.219 4.205 1.00 97.44 96 LEU A O 1
ATOM 757 N N . LEU A 1 97 ? -3.791 1.010 3.256 1.00 98.38 97 LEU A N 1
ATOM 758 C CA . LEU A 1 97 ? -3.255 0.978 1.894 1.00 98.38 97 LEU A CA 1
ATOM 759 C C . LEU A 1 97 ? -1.806 1.483 1.869 1.00 98.38 97 LEU A C 1
ATOM 761 O O . LEU A 1 97 ? -0.911 0.784 1.401 1.00 98.38 97 LEU A O 1
ATOM 765 N N . LEU A 1 98 ? -1.561 2.672 2.429 1.00 98.44 98 LEU A N 1
ATOM 766 C CA . LEU A 1 98 ? -0.226 3.273 2.469 1.00 98.44 98 LEU A CA 1
ATOM 767 C C . LEU A 1 98 ? 0.748 2.474 3.337 1.00 98.44 98 LEU A C 1
ATOM 769 O O . LEU A 1 98 ? 1.933 2.416 3.017 1.00 98.44 98 LEU A O 1
ATOM 773 N N . ARG A 1 99 ? 0.265 1.835 4.409 1.00 98.31 99 ARG A N 1
ATOM 774 C CA . ARG A 1 99 ? 1.085 0.929 5.220 1.00 98.31 99 ARG A CA 1
ATOM 775 C C . ARG A 1 99 ? 1.524 -0.294 4.411 1.00 98.31 99 ARG A C 1
ATOM 777 O O . ARG A 1 99 ? 2.714 -0.578 4.385 1.00 98.31 99 ARG A O 1
ATOM 784 N N . ILE A 1 100 ? 0.595 -0.967 3.727 1.00 98.50 100 ILE A N 1
ATOM 785 C CA . ILE A 1 100 ? 0.901 -2.139 2.891 1.00 98.50 100 ILE A CA 1
ATOM 786 C C . ILE A 1 100 ? 1.910 -1.762 1.805 1.00 98.50 100 ILE A C 1
ATOM 788 O O . ILE A 1 100 ? 2.938 -2.417 1.675 1.00 98.50 100 ILE A O 1
ATOM 792 N N . ILE A 1 101 ? 1.662 -0.674 1.069 1.00 98.56 101 ILE A N 1
ATOM 793 C CA . ILE A 1 101 ? 2.578 -0.205 0.017 1.00 98.56 101 ILE A CA 1
ATOM 794 C C . ILE A 1 101 ? 3.942 0.156 0.612 1.00 98.56 101 ILE A C 1
ATOM 796 O O . ILE A 1 101 ? 4.977 -0.165 0.033 1.00 98.56 101 ILE A O 1
ATOM 800 N N . GLY A 1 102 ? 3.965 0.791 1.784 1.00 98.62 102 GLY A N 1
ATOM 801 C CA . GLY A 1 102 ? 5.205 1.116 2.473 1.00 98.62 102 GLY A CA 1
ATOM 802 C C . GLY A 1 102 ? 6.022 -0.124 2.834 1.00 98.62 102 GLY A C 1
ATOM 803 O O . GLY A 1 102 ? 7.234 -0.124 2.625 1.00 98.62 102 GLY A O 1
ATOM 804 N N . ASP A 1 103 ? 5.376 -1.172 3.335 1.00 98.50 103 ASP A N 1
ATOM 805 C CA . ASP A 1 103 ? 6.046 -2.425 3.688 1.00 98.50 103 ASP A CA 1
ATOM 806 C C . ASP A 1 103 ? 6.488 -3.202 2.430 1.00 98.50 103 ASP A C 1
ATOM 808 O O . ASP A 1 103 ? 7.561 -3.804 2.424 1.00 98.50 103 ASP A O 1
ATOM 812 N N . LEU A 1 104 ? 5.735 -3.122 1.326 1.00 98.44 104 LEU A N 1
ATOM 813 C CA . LEU A 1 104 ? 6.165 -3.644 0.021 1.00 98.44 104 LEU A CA 1
ATOM 814 C C . LEU A 1 104 ? 7.423 -2.927 -0.491 1.00 98.44 104 LEU A C 1
ATOM 816 O O . LEU A 1 104 ? 8.343 -3.571 -0.995 1.00 98.44 104 LEU A O 1
ATOM 820 N N . TYR A 1 105 ? 7.508 -1.606 -0.313 1.00 98.38 105 TYR A N 1
ATOM 821 C CA . TYR A 1 105 ? 8.712 -0.841 -0.647 1.00 98.38 105 TYR A CA 1
ATOM 822 C C . TYR A 1 105 ? 9.940 -1.303 0.146 1.00 98.38 105 TYR A C 1
ATOM 824 O O . TYR A 1 105 ? 11.028 -1.418 -0.430 1.00 98.38 105 TYR A O 1
ATOM 832 N N . ASP A 1 106 ? 9.764 -1.595 1.439 1.00 98.06 106 ASP A N 1
ATOM 833 C CA . ASP A 1 106 ? 10.828 -2.146 2.290 1.00 98.06 106 ASP A CA 1
ATOM 834 C C . ASP A 1 106 ? 11.239 -3.559 1.843 1.00 98.06 106 ASP A C 1
ATOM 836 O O . ASP A 1 106 ? 12.397 -3.941 2.001 1.00 98.06 106 ASP A O 1
ATOM 840 N N . ALA A 1 107 ? 10.320 -4.307 1.226 1.00 97.06 107 ALA A N 1
ATOM 841 C CA . ALA A 1 107 ? 10.581 -5.607 0.611 1.00 97.06 107 ALA A CA 1
ATOM 842 C C . ALA A 1 107 ? 11.199 -5.526 -0.804 1.00 97.06 107 ALA A C 1
ATOM 844 O O . ALA A 1 107 ? 11.453 -6.560 -1.414 1.00 97.06 107 ALA A O 1
ATOM 845 N N . GLY A 1 108 ? 11.470 -4.324 -1.329 1.00 97.12 108 GLY A N 1
ATOM 846 C CA . GLY A 1 108 ? 12.122 -4.122 -2.631 1.00 97.12 108 GLY A CA 1
ATOM 847 C C . GLY A 1 108 ? 11.176 -3.834 -3.799 1.00 97.12 108 GLY A C 1
ATOM 848 O O . GLY A 1 108 ? 11.645 -3.515 -4.889 1.00 97.12 108 GLY A O 1
ATOM 849 N N . VAL A 1 109 ? 9.861 -3.857 -3.577 1.00 98.19 109 VAL A N 1
ATOM 850 C CA . VAL A 1 109 ? 8.862 -3.496 -4.594 1.00 98.19 109 VAL A CA 1
ATOM 851 C C . VAL A 1 109 ? 8.951 -2.001 -4.912 1.00 98.19 109 VAL A C 1
ATOM 853 O O . VAL A 1 109 ? 9.238 -1.177 -4.038 1.00 98.19 109 VAL A O 1
ATOM 856 N N . ARG A 1 110 ? 8.706 -1.619 -6.165 1.00 98.12 110 ARG A N 1
ATOM 857 C CA . ARG A 1 110 ? 8.656 -0.222 -6.613 1.00 98.12 110 ARG A CA 1
ATOM 858 C C . ARG A 1 110 ? 7.358 0.057 -7.354 1.00 98.12 110 ARG A C 1
ATOM 860 O O . ARG A 1 110 ? 6.850 -0.806 -8.060 1.00 98.12 110 ARG A O 1
ATOM 867 N N . ALA A 1 111 ? 6.834 1.269 -7.182 1.00 98.25 111 ALA A N 1
ATOM 868 C CA . ALA A 1 111 ? 5.777 1.806 -8.025 1.00 98.25 111 ALA A CA 1
ATOM 869 C C . ALA A 1 111 ? 6.358 2.275 -9.364 1.00 98.25 111 ALA A C 1
ATOM 871 O O . ALA A 1 111 ? 7.484 2.779 -9.409 1.00 98.25 111 ALA A O 1
ATOM 872 N N . GLY A 1 112 ? 5.588 2.148 -10.436 1.00 97.12 112 GLY A N 1
ATOM 873 C CA . GLY A 1 112 ? 6.014 2.531 -11.774 1.00 97.12 112 GLY A CA 1
ATOM 874 C C . GLY A 1 112 ? 4.894 2.465 -12.799 1.00 97.12 112 GLY A C 1
ATOM 875 O O . GLY A 1 112 ? 3.734 2.214 -12.465 1.00 97.12 112 GLY A O 1
ATOM 876 N N . GLU A 1 113 ? 5.271 2.687 -14.051 1.00 96.06 113 GLU A N 1
ATOM 877 C CA . GLU A 1 113 ? 4.372 2.609 -15.200 1.00 96.06 113 GLU A CA 1
ATOM 878 C C . GLU A 1 113 ? 4.647 1.347 -16.009 1.00 96.06 113 GLU A C 1
ATOM 880 O O . GLU A 1 113 ? 5.800 0.940 -16.169 1.00 96.06 113 GLU A O 1
ATOM 885 N N . LEU A 1 114 ? 3.594 0.761 -16.573 1.00 94.00 114 LEU A N 1
ATOM 886 C CA . LEU A 1 114 ? 3.764 -0.210 -17.646 1.00 94.00 114 LEU A CA 1
ATOM 887 C C . LEU A 1 114 ? 4.114 0.519 -18.935 1.00 94.00 114 LEU A C 1
ATOM 889 O O . LEU A 1 114 ? 3.602 1.606 -19.208 1.00 94.00 114 LEU A O 1
ATOM 893 N N . THR A 1 115 ? 4.974 -0.093 -19.738 1.00 93.31 115 THR A N 1
ATOM 894 C CA . THR A 1 115 ? 5.351 0.442 -21.044 1.00 93.31 115 THR A CA 1
ATOM 895 C C . THR A 1 115 ? 4.923 -0.511 -22.155 1.00 93.31 115 THR A C 1
ATOM 897 O O . THR A 1 115 ? 4.677 -1.696 -21.938 1.00 93.31 115 THR A O 1
ATOM 900 N N . GLU A 1 116 ? 4.858 0.002 -23.380 1.00 91.44 116 GLU A N 1
ATOM 901 C CA . GLU A 1 116 ? 4.615 -0.819 -24.572 1.00 91.44 116 GLU A CA 1
ATOM 902 C C . GLU A 1 116 ? 5.858 -1.633 -24.995 1.00 91.44 116 GLU A C 1
ATOM 904 O O . GLU A 1 116 ? 5.791 -2.450 -25.916 1.00 91.44 116 GLU A O 1
ATOM 909 N N . SER A 1 117 ? 7.013 -1.415 -24.353 1.00 92.69 117 SER A N 1
ATOM 910 C CA . SER A 1 117 ? 8.272 -2.081 -24.685 1.00 92.69 117 SER A CA 1
ATOM 911 C C . SER A 1 117 ? 8.317 -3.489 -24.109 1.00 92.69 117 SER A C 1
ATOM 913 O O . SER A 1 117 ? 8.324 -3.678 -22.900 1.00 92.69 117 SER A O 1
ATOM 915 N N . ALA A 1 118 ? 8.485 -4.493 -24.969 1.00 87.44 118 ALA A N 1
ATOM 916 C CA . ALA A 1 118 ? 8.742 -5.858 -24.510 1.00 87.44 118 ALA A CA 1
ATOM 917 C C . ALA A 1 118 ? 10.096 -6.007 -23.785 1.00 87.44 118 ALA A C 1
ATOM 919 O O . ALA A 1 118 ? 10.267 -6.939 -23.005 1.00 87.44 118 ALA A O 1
ATOM 920 N N . ALA A 1 119 ? 11.063 -5.122 -24.057 1.00 89.88 119 ALA A N 1
ATOM 921 C CA . ALA A 1 119 ? 12.384 -5.160 -23.427 1.00 89.88 119 ALA A CA 1
ATOM 922 C C . ALA A 1 119 ? 12.402 -4.473 -22.053 1.00 89.88 119 ALA A C 1
ATOM 924 O O . ALA A 1 119 ? 13.164 -4.874 -21.180 1.00 89.88 119 ALA A O 1
ATOM 925 N N . GLU A 1 120 ? 11.559 -3.457 -21.868 1.00 89.38 120 GLU A N 1
ATOM 926 C CA . GLU A 1 120 ? 11.457 -2.668 -20.635 1.00 89.38 120 GLU A CA 1
ATOM 927 C C . GLU A 1 120 ? 9.979 -2.483 -20.269 1.00 89.38 120 GLU A C 1
ATOM 929 O O . GLU A 1 120 ? 9.463 -1.367 -20.315 1.00 89.38 120 GLU A O 1
ATOM 934 N N . PRO A 1 121 ? 9.248 -3.565 -19.957 1.00 92.50 121 PRO A N 1
ATOM 935 C CA . PRO A 1 121 ? 7.792 -3.504 -19.846 1.00 92.50 121 PRO A CA 1
ATOM 936 C C . PRO A 1 121 ? 7.310 -2.771 -18.589 1.00 92.50 121 PRO A C 1
ATOM 938 O O . PRO A 1 121 ? 6.132 -2.441 -18.484 1.00 92.50 121 PRO A O 1
ATOM 941 N N . PHE A 1 122 ? 8.218 -2.482 -17.655 1.00 95.06 122 PHE A N 1
ATOM 942 C CA . PHE A 1 122 ? 7.957 -1.725 -16.443 1.00 95.06 122 PHE A CA 1
ATOM 943 C C . PHE A 1 122 ? 9.038 -0.663 -16.243 1.0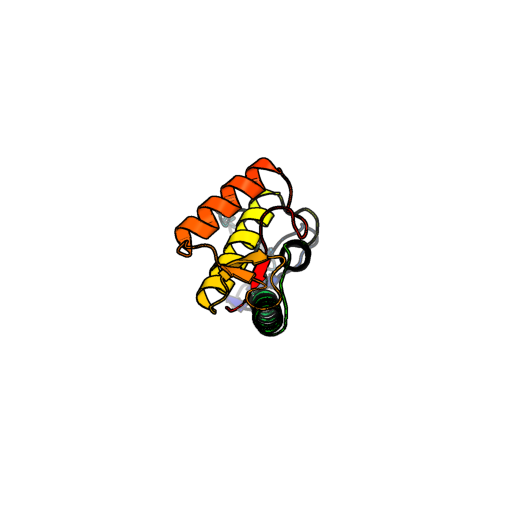0 95.06 122 PHE A C 1
ATOM 945 O O . PHE A 1 122 ? 10.231 -0.968 -16.257 1.00 95.06 122 PHE A O 1
ATOM 952 N N . LEU A 1 123 ? 8.611 0.579 -16.029 1.00 95.81 123 LEU A N 1
ATOM 953 C CA . LEU A 1 123 ? 9.483 1.702 -15.720 1.00 95.81 123 LEU A CA 1
ATOM 954 C C . LEU A 1 123 ? 9.238 2.144 -14.269 1.00 95.81 123 LEU A C 1
ATOM 956 O O . LEU A 1 123 ? 8.232 2.816 -14.006 1.00 95.81 123 LEU A O 1
ATOM 960 N N . PRO A 1 124 ? 10.129 1.801 -13.318 1.00 97.06 124 PRO A N 1
ATOM 961 C CA . PRO A 1 124 ? 9.980 2.237 -11.938 1.00 97.06 124 PRO A CA 1
ATOM 962 C C . PRO A 1 124 ? 10.065 3.760 -11.856 1.00 97.06 124 PRO A C 1
ATOM 964 O O . PRO A 1 124 ? 10.885 4.403 -12.518 1.00 97.06 124 PRO A O 1
ATOM 967 N N . TRP A 1 125 ? 9.234 4.353 -11.005 1.00 97.75 125 TRP A N 1
ATOM 968 C CA . TRP A 1 125 ? 9.345 5.772 -10.712 1.00 97.75 125 TRP A CA 1
ATOM 969 C C . TRP A 1 125 ? 10.705 6.073 -10.066 1.00 97.75 125 TRP A C 1
ATOM 971 O O . TRP A 1 125 ? 11.133 5.336 -9.174 1.00 97.75 125 TRP A O 1
ATOM 981 N N . PRO A 1 126 ? 11.360 7.190 -10.429 1.00 96.56 126 PRO A N 1
ATOM 982 C CA . PRO A 1 126 ? 12.613 7.622 -9.815 1.00 96.56 126 PRO A CA 1
ATOM 983 C C . PRO A 1 126 ? 12.344 8.317 -8.468 1.00 96.56 126 PRO A C 1
ATOM 985 O O . PRO A 1 126 ? 12.768 9.449 -8.245 1.00 96.56 126 PRO A O 1
ATOM 988 N N . LEU A 1 127 ? 11.558 7.674 -7.602 1.00 96.94 127 LEU A N 1
ATOM 989 C CA . LEU A 1 127 ? 11.108 8.209 -6.321 1.00 96.94 127 LEU A CA 1
ATOM 990 C C . LEU A 1 127 ? 11.467 7.254 -5.189 1.00 96.94 127 LEU A C 1
ATOM 992 O O . LEU A 1 127 ? 11.218 6.048 -5.261 1.00 96.94 127 LEU A O 1
ATOM 996 N N . GLU A 1 128 ? 11.971 7.829 -4.104 1.00 95.56 128 GLU A N 1
ATOM 997 C CA . GLU A 1 128 ? 12.156 7.116 -2.848 1.00 95.56 128 GLU A CA 1
ATOM 998 C C . GLU A 1 128 ? 10.805 6.835 -2.177 1.00 95.56 128 GLU A C 1
ATOM 1000 O O . GLU A 1 128 ? 9.791 7.482 -2.459 1.00 95.56 128 GLU A O 1
ATOM 1005 N N . LYS A 1 129 ? 10.789 5.871 -1.247 1.00 97.94 129 LYS A N 1
ATOM 1006 C CA . LYS A 1 129 ? 9.571 5.395 -0.564 1.00 97.94 129 LYS A CA 1
ATOM 1007 C C . LYS A 1 129 ? 8.680 6.534 -0.055 1.00 97.94 129 LYS A C 1
ATOM 1009 O O . LYS A 1 129 ? 7.473 6.506 -0.270 1.00 97.94 129 LYS A O 1
ATOM 1014 N N . ALA A 1 130 ? 9.258 7.526 0.624 1.00 98.00 130 ALA A N 1
ATOM 1015 C CA . ALA A 1 130 ? 8.492 8.623 1.215 1.00 98.00 130 ALA A CA 1
ATOM 1016 C C . ALA A 1 130 ? 7.774 9.473 0.151 1.00 98.00 130 ALA A C 1
ATOM 1018 O O . ALA A 1 130 ? 6.590 9.775 0.308 1.00 98.00 130 ALA A O 1
ATOM 1019 N N . ASP A 1 131 ? 8.459 9.797 -0.946 1.00 98.19 131 ASP A N 1
ATOM 1020 C CA . ASP A 1 131 ? 7.908 10.614 -2.029 1.00 98.19 131 ASP A CA 1
ATOM 1021 C C . ASP A 1 131 ? 6.875 9.837 -2.849 1.00 98.19 131 ASP A C 1
ATOM 1023 O O . ASP A 1 131 ? 5.817 10.371 -3.189 1.00 98.19 131 ASP A O 1
ATOM 1027 N N . ALA A 1 132 ? 7.129 8.550 -3.103 1.00 98.31 132 ALA A N 1
ATOM 1028 C CA . ALA A 1 132 ? 6.177 7.671 -3.774 1.00 98.31 132 ALA A CA 1
ATOM 1029 C C . ALA A 1 132 ? 4.879 7.517 -2.966 1.00 98.31 132 ALA A C 1
ATOM 1031 O O . ALA A 1 132 ? 3.787 7.688 -3.511 1.00 98.31 132 ALA A O 1
ATOM 1032 N N . LEU A 1 133 ? 4.982 7.269 -1.654 1.00 98.50 133 LEU A N 1
ATOM 1033 C CA . LEU A 1 133 ? 3.821 7.213 -0.762 1.00 98.50 133 LEU A CA 1
ATOM 1034 C C . LEU A 1 133 ? 3.097 8.561 -0.687 1.00 98.50 133 LEU A C 1
ATOM 1036 O O . LEU A 1 133 ? 1.868 8.585 -0.665 1.00 98.50 133 LEU A O 1
ATOM 1040 N N . GLY A 1 134 ? 3.833 9.676 -0.680 1.00 98.25 134 GLY A N 1
ATOM 1041 C CA . GLY A 1 134 ? 3.264 11.022 -0.722 1.00 98.25 134 GLY A CA 1
ATOM 1042 C C . GLY A 1 134 ? 2.435 11.266 -1.984 1.00 98.25 134 GLY A C 1
ATOM 1043 O O . GLY A 1 134 ? 1.289 11.712 -1.884 1.00 98.25 134 GLY A O 1
ATOM 1044 N N . ARG A 1 135 ? 2.976 10.903 -3.154 1.00 98.31 135 ARG A N 1
ATOM 1045 C CA . ARG A 1 135 ? 2.274 10.975 -4.444 1.00 98.31 135 ARG A CA 1
ATOM 1046 C C . ARG A 1 135 ? 1.028 10.093 -4.447 1.00 98.31 135 ARG A C 1
ATOM 1048 O O . ARG A 1 135 ? -0.060 10.600 -4.695 1.00 98.31 135 ARG A O 1
ATOM 1055 N N . ILE A 1 136 ? 1.157 8.812 -4.094 1.00 98.44 136 ILE A N 1
ATOM 1056 C CA . ILE A 1 136 ? 0.023 7.873 -4.041 1.00 98.44 136 ILE A CA 1
ATOM 1057 C C . ILE A 1 136 ? -1.065 8.396 -3.096 1.00 98.44 136 ILE A C 1
ATOM 1059 O O . ILE A 1 136 ? -2.240 8.410 -3.447 1.00 98.44 136 ILE A O 1
ATOM 1063 N N . ALA A 1 137 ? -0.694 8.891 -1.914 1.00 98.25 137 ALA A N 1
ATOM 1064 C CA . ALA A 1 137 ? -1.656 9.433 -0.963 1.00 98.25 137 ALA A CA 1
ATOM 1065 C C . ALA A 1 137 ? -2.393 10.673 -1.494 1.00 98.25 137 ALA A C 1
ATOM 1067 O O . ALA A 1 137 ? -3.543 10.898 -1.115 1.00 98.25 137 ALA A O 1
ATOM 1068 N N . ALA A 1 138 ? -1.748 11.505 -2.314 1.00 97.69 138 ALA A N 1
ATOM 1069 C CA . ALA A 1 138 ? -2.393 12.652 -2.948 1.00 97.69 138 ALA A CA 1
ATOM 1070 C C . ALA A 1 138 ? -3.407 12.202 -4.012 1.00 97.69 138 ALA A C 1
ATOM 1072 O O . ALA A 1 138 ? -4.555 12.645 -3.974 1.00 97.69 138 ALA A O 1
ATOM 1073 N N . GLU A 1 139 ? -3.016 11.268 -4.878 1.00 97.81 139 GLU A N 1
ATOM 1074 C CA . GLU A 1 139 ? -3.871 10.727 -5.943 1.00 97.81 139 GLU A CA 1
ATOM 1075 C C . GLU A 1 139 ? -5.087 9.976 -5.377 1.00 97.81 139 GLU A C 1
ATOM 1077 O O . GLU A 1 139 ? -6.228 10.272 -5.726 1.00 97.81 139 GLU A O 1
ATOM 1082 N N . VAL A 1 140 ? -4.890 9.081 -4.401 1.00 97.44 140 VAL A N 1
ATOM 1083 C CA . VAL A 1 140 ? -6.004 8.342 -3.772 1.00 97.44 140 VAL A CA 1
ATOM 1084 C C . VAL A 1 140 ? -6.985 9.294 -3.080 1.00 97.44 140 VAL A C 1
ATOM 1086 O O . VAL A 1 140 ? -8.200 9.101 -3.140 1.00 97.44 140 VAL A O 1
ATOM 1089 N N . ARG A 1 141 ? -6.492 10.366 -2.442 1.00 96.31 141 ARG A N 1
ATOM 1090 C CA . ARG A 1 141 ? -7.370 11.398 -1.862 1.00 96.31 141 ARG A CA 1
ATOM 1091 C C . ARG A 1 141 ? -8.162 12.148 -2.927 1.00 96.31 141 ARG A C 1
ATOM 1093 O O . ARG A 1 141 ? -9.307 12.497 -2.657 1.00 96.31 141 ARG A O 1
ATOM 1100 N N . HIS A 1 142 ? -7.585 12.383 -4.104 1.00 95.81 142 HIS A N 1
ATOM 1101 C CA . HIS A 1 142 ? -8.298 13.001 -5.218 1.00 95.81 142 HIS A CA 1
ATOM 1102 C C . HIS A 1 142 ? -9.453 12.113 -5.704 1.00 95.81 142 HIS A C 1
ATOM 1104 O O . HIS A 1 142 ? -10.564 12.610 -5.887 1.00 95.81 142 HIS A O 1
ATOM 1110 N N . LEU A 1 143 ? -9.230 10.798 -5.794 1.00 93.56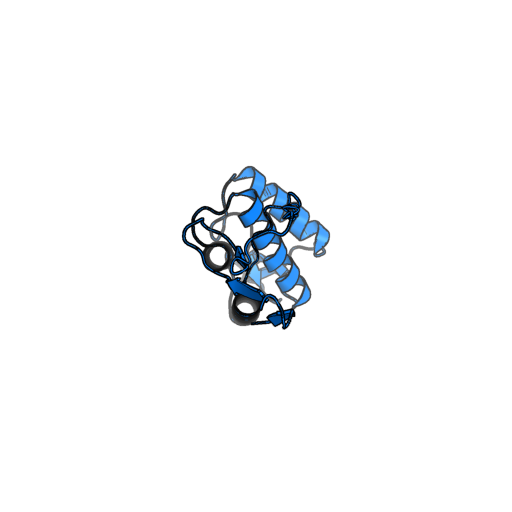 143 LEU A N 1
ATOM 1111 C CA . LEU A 1 143 ? -10.258 9.819 -6.170 1.00 93.56 143 LEU A CA 1
ATOM 1112 C C . LEU A 1 143 ? -11.386 9.691 -5.132 1.00 93.56 143 LEU A C 1
ATOM 1114 O O . LEU A 1 143 ? -12.499 9.309 -5.480 1.00 93.56 143 LEU A O 1
ATOM 1118 N N . SER A 1 144 ? -11.123 10.018 -3.860 1.00 92.44 144 SER A N 1
ATOM 1119 C CA . SER A 1 144 ? -12.075 9.880 -2.738 1.00 92.44 144 SER A CA 1
ATOM 1120 C C . SER A 1 144 ? -12.594 8.449 -2.506 1.00 92.44 144 SER A C 1
ATOM 1122 O O . SER A 1 144 ? -13.562 8.244 -1.773 1.00 92.44 144 SER A O 1
ATOM 1124 N N . GLN A 1 145 ? -11.931 7.459 -3.100 1.00 93.00 145 GLN A N 1
ATOM 1125 C CA . GLN A 1 145 ? -12.174 6.028 -2.947 1.00 93.00 145 GLN A CA 1
ATOM 1126 C C . GLN A 1 145 ? -10.866 5.260 -3.164 1.00 93.00 145 GLN A C 1
ATOM 1128 O O . GLN A 1 145 ? -9.880 5.834 -3.634 1.00 93.00 145 GLN A O 1
ATOM 1133 N N . LEU A 1 146 ? -10.835 3.977 -2.792 1.00 94.31 146 LEU A N 1
ATOM 1134 C CA . LEU A 1 146 ? -9.685 3.138 -3.114 1.00 94.31 146 LEU A CA 1
ATOM 1135 C C . LEU A 1 146 ? -9.577 2.962 -4.640 1.00 94.31 146 LEU A C 1
ATOM 1137 O O . LEU A 1 146 ? -10.600 2.712 -5.274 1.00 94.31 146 LEU A O 1
ATOM 1141 N N . PRO A 1 147 ? -8.371 3.100 -5.210 1.00 95.19 147 PRO A N 1
ATOM 1142 C CA . PRO A 1 147 ? -8.141 2.976 -6.645 1.00 95.19 147 PRO A CA 1
ATOM 1143 C C . PRO A 1 147 ? -8.318 1.538 -7.144 1.00 95.19 147 PRO A C 1
ATOM 1145 O O . PRO A 1 147 ? -8.071 0.565 -6.413 1.00 95.19 147 PRO A O 1
ATOM 1148 N N . ASP A 1 148 ? -8.667 1.438 -8.420 1.00 95.44 148 ASP A N 1
ATOM 1149 C CA . ASP A 1 148 ? -8.612 0.236 -9.237 1.00 95.44 148 ASP A CA 1
ATOM 1150 C C . ASP A 1 148 ? -7.271 0.116 -9.983 1.00 95.44 148 ASP A C 1
ATOM 1152 O O . ASP A 1 148 ? -6.459 1.043 -10.066 1.00 95.44 148 ASP A O 1
ATOM 1156 N N . SER A 1 149 ? -6.996 -1.074 -10.515 1.00 95.00 149 SER A N 1
ATOM 1157 C CA . SER A 1 149 ? -5.816 -1.328 -11.342 1.00 95.00 149 SER A CA 1
ATOM 1158 C C . SER A 1 149 ? -5.778 -0.397 -12.558 1.00 95.00 149 SER A C 1
ATOM 1160 O O . SER A 1 149 ? -6.706 -0.384 -13.361 1.00 95.00 149 SER A O 1
ATOM 1162 N N . GLY A 1 150 ? -4.672 0.335 -12.713 1.00 91.62 150 GLY A N 1
ATOM 1163 C CA . GLY A 1 150 ? -4.479 1.312 -13.788 1.00 91.62 150 GLY A CA 1
ATOM 1164 C C . GLY A 1 150 ? -4.828 2.758 -13.421 1.00 91.62 150 GLY A C 1
ATOM 1165 O O . GLY A 1 150 ? -4.482 3.648 -14.190 1.00 91.62 150 GLY A O 1
ATOM 1166 N N . ASP A 1 151 ? -5.430 3.017 -12.255 1.00 94.06 151 ASP A N 1
ATOM 1167 C CA . ASP A 1 151 ? -5.816 4.383 -11.866 1.00 94.06 151 ASP A CA 1
ATOM 1168 C C . ASP A 1 151 ? -4.620 5.295 -11.562 1.00 94.06 151 ASP A C 1
ATOM 1170 O O . ASP A 1 151 ? -4.679 6.497 -11.805 1.00 94.06 151 ASP A O 1
ATOM 1174 N N . ILE A 1 152 ? -3.550 4.745 -10.976 1.00 96.12 152 ILE A N 1
ATOM 1175 C CA . ILE A 1 152 ? -2.422 5.542 -10.463 1.00 96.12 152 ILE A CA 1
ATOM 1176 C C . ILE A 1 152 ? -1.081 4.994 -10.945 1.00 96.12 152 ILE A C 1
ATOM 1178 O O . ILE A 1 152 ? -0.281 5.749 -11.488 1.00 96.12 152 ILE A O 1
ATOM 1182 N N . CYS A 1 153 ? -0.799 3.718 -10.667 1.00 97.25 153 CYS A N 1
ATOM 1183 C CA . CYS A 1 153 ? 0.454 3.054 -11.022 1.00 97.25 153 CYS A CA 1
ATOM 1184 C C . CYS A 1 153 ? 0.346 1.532 -10.882 1.00 97.25 153 CYS A C 1
ATOM 1186 O O . CYS A 1 153 ? -0.696 0.996 -10.485 1.00 97.25 153 CYS A O 1
ATOM 1188 N N . TRP A 1 154 ? 1.457 0.862 -11.179 1.00 98.12 154 TRP A N 1
ATOM 1189 C CA . TRP A 1 154 ? 1.672 -0.568 -10.990 1.00 98.12 154 TRP A CA 1
ATOM 1190 C C . TRP A 1 154 ? 2.836 -0.812 -10.032 1.00 98.12 154 TRP A C 1
ATOM 1192 O O . TRP A 1 154 ? 3.719 0.037 -9.897 1.00 98.12 154 TRP A O 1
ATOM 1202 N N . PHE A 1 155 ? 2.850 -1.976 -9.384 1.00 98.12 155 PHE A N 1
ATOM 1203 C CA . PHE A 1 155 ? 3.904 -2.376 -8.454 1.00 98.12 155 PHE A CA 1
ATOM 1204 C C . PHE A 1 155 ? 4.585 -3.667 -8.905 1.00 98.12 155 PHE A C 1
ATOM 1206 O O . PHE A 1 155 ? 3.911 -4.636 -9.252 1.00 98.12 155 PHE A O 1
ATOM 1213 N N . MET A 1 156 ? 5.915 -3.687 -8.857 1.00 96.69 156 MET A N 1
ATOM 1214 C CA . MET A 1 156 ? 6.738 -4.855 -9.183 1.00 96.69 156 MET A CA 1
ATOM 1215 C C . MET A 1 156 ? 8.090 -4.762 -8.470 1.00 96.69 156 MET A C 1
ATOM 1217 O O . MET A 1 156 ? 8.520 -3.667 -8.096 1.00 96.69 156 MET A O 1
ATOM 1221 N N . VAL A 1 157 ? 8.772 -5.889 -8.280 1.00 95.56 157 VAL A N 1
ATOM 1222 C CA . VAL A 1 157 ? 10.214 -5.899 -8.007 1.00 95.56 157 VAL A CA 1
ATOM 1223 C C . VAL A 1 157 ? 10.963 -5.739 -9.343 1.00 95.56 157 VAL A C 1
ATOM 1225 O O . VAL A 1 157 ? 10.817 -6.621 -10.187 1.00 95.56 157 VAL A O 1
ATOM 1228 N N . PRO A 1 158 ? 11.706 -4.634 -9.565 1.00 85.81 158 PRO A N 1
ATOM 1229 C CA . PRO A 1 158 ? 12.413 -4.381 -10.826 1.00 85.81 158 PRO A CA 1
ATOM 1230 C C . PRO A 1 158 ? 13.544 -5.371 -11.130 1.00 85.81 158 PRO A C 1
ATOM 1232 O O . PRO A 1 158 ? 14.128 -5.924 -10.167 1.00 85.81 158 PRO A O 1
#

Nearest PDB structures (foldseek):
  1zmz-assembly1_A  TM=3.479E-01  e=2.890E+00  Homo sapiens

Sequence (158 aa):
MWQLSDDPKATVTYRSFSKSGGTTIDYNGVDGPDMKRIHIPQHGENRVVVNQDAYRSELEYLTRYAHDDWIGFSVVSGSVGSLLGRGASFQEQLTLLLRIIGDLYDAGVRAGELTESAAEPFLPWPLEKADALGRIAAEVRHLSQLPDSGDICWFMVP

pLDDT: mean 82.81, std 19.54, range [39.97, 98.62]

Radius of gyration: 22.89 Å; Cα contacts (8 Å, |Δi|>4): 186; chains: 1; bounding box: 36×29×75 Å

Mean predicted aligned error: 12.73 Å

Foldseek 3Di:
DDWDDPVVTWDWDWDQDDPVGGIDIDIDDDPDDPDDPPDPPPPPDPQQPFDVVLVVVLLVVVLVCQAVHKDFQVSLLVSLCVRRDPPDDPVNSLVVSLVSLLVSVVSQKAWFAADPDPVPRTDGDPDDSVVRSVQVSVQCVVVVHRDGGPSRTIMHRD